Protein 4NOB (pdb70)

Solvent-accessible surface area: 6420 Å² total; per-residue (Å²): 128,106,55,7,131,4,42,143,97,19,76,8,58,59,59,64,72,19,79,2,46,0,114,12,42,108,62,66,115,16,58,141,40,66,2,13,0,3,81,69,40,122,89,70,127,42,77,32,16,10,6,52,116,69,116,70,13,175,107,3,77,72,39,24,73,21,61,43,67,50,138,91,28,9,0,16,0,33,0,66,115,1,58,83,122,9,48,18,57,1,44,0,0,5,25,140,98,68,42,36,76,1,52,1,72,1,38,109,85,90,159,224

Secondary structure (DSSP, 8-state):
----B--SEEEEETT--EEEEEE--S-HHHHHS-EEEEEE-TTS-EEEEEETTTEE-GGGTTTEEEEEEGGGTEEEEEE-S--GGG-EEEEEEE---EEEEEEEEEEPPPP-

Foldseek 3Di:
DAFKDWAQEAEAAAQAKDKIKMAGDLDPCQLPFKKFKFFQDPVRDTHTAAIPVGDHDPVQVPFWDWARDNVRRMIMIMGGRDDQVPFGWMWIAGHVHGIDIYGYGYHYDDDD

Sequence (112 aa):
GSPIFGPQEVSSIEGDSVSITCYYPDTSSVNRHTRKYWCRQGASGMCTTLISSNGYLSKEYSGRANLINFPENNTFVINIEQLTQDDTGSYKCGLGTGLSFDVSLEVSQVPEL

CATH classification: 2.60.40.10

B-factor: mean 17.0, std 9.39, range [8.44, 82.96]

Nearest PDB structures (foldseek):
  4nob-assembly1_A  TM=1.009E+00  e=5.458E-23  Mus musculus
  6lxw-assembly1_P  TM=9.824E-01  e=1.078E-17  Homo sapiens
  5d4k-assembly1_A  TM=9.589E-01  e=1.204E-17  Homo sapiens
  1xed-assembly6_F  TM=9.479E-01  e=1.078E-17  Homo sapiens
  3chn-assembly1_S  TM=9.407E-01  e=6.161E-16  Homo sapiens

Organism: Mus musculus (NCBI:txid10090)

InterPro domains:
  IPR003599 Immunoglobulin domain subtype [SM00409] (25-128)
  IPR003599 Immunoglobulin domain subtype [SM00409] (137-238)
  IPR003599 Immunoglobulin domain subtype [SM00409] (242-346)
  IPR003599 Immunoglobulin domain subtype [SM00409] (355-457)
  IPR003599 Immunoglobulin domain subtype [SM00409] (469-563)
  IPR007110 Immunoglobulin-like domain [PS50835] (21-120)
  IPR007110 Immunoglobulin-like domain [PS50835] (352-457)
  IPR007110 Immunoglobulin-like domain [PS50835] (463-563)
  IPR013106 Immunoglobulin V-set domain [PF07686] (25-121)
  IPR013106 Immunoglobulin V-set domain [PF07686] (142-238)
  IPR013106 Immunoglobulin V-set domain [PF07686] (251-330)
  IPR013106 Immunoglobulin V-set domain [PF07686] (357-456)
  IPR013106 Immunoglobulin V-set domain [PF07686] (468-553)
  IPR013106 Immunoglobulin V-set domain [SM00406] (35-112)
  IPR013106 Immunoglobulin V-set domain [SM00406] (252-326)
  IPR013106 Immunoglobulin V-set domain [SM00406] (365-442)
  IPR013106 Immunoglobulin V-set domain [SM00406] (483-548)
  IPR013783 Immunoglobulin-like fold [G3DSA:2.60.40.10] (17-137)
  IPR013783 Immunoglobulin-like fold [G3DSA:2.60.40.10] (138-239)
  IPR013783 Immunoglobulin-like fold [G3DSA:2.60.40.10] (241-349)

Structure (mmCIF, N/CA/C/O backbone):
data_4NOB
#
_entry.id   4NOB
#
_cell.length_a   40.275
_cell.length_b   46.803
_cell.length_c   62.062
_cell.angle_alpha   90.000
_cell.angle_beta   90.000
_cell.angle_gamma   90.000
#
_symmetry.space_group_name_H-M   'P 21 21 21'
#
loop_
_entity.id
_entity.type
_entity.pdbx_description
1 polymer 'Polymeric immunoglobulin receptor'
2 non-polymer 2-acetamido-2-deoxy-beta-D-glucopyranose
3 non-polymer 'MAGNESIUM ION'
4 non-polymer 1,2-ETHANEDIOL
5 water water
#
loop_
_atom_site.group_PDB
_atom_site.id
_atom_site.type_symbol
_atom_site.label_atom_id
_atom_site.label_alt_id
_atom_site.label_comp_id
_atom_site.label_asym_id
_atom_site.label_entity_id
_atom_site.label_seq_id
_atom_site.pdbx_PDB_ins_code
_atom_site.Cartn_x
_atom_site.Cartn_y
_atom_site.Cartn_z
_atom_site.occupancy
_atom_site.B_iso_or_equiv
_atom_site.auth_seq_id
_atom_site.auth_comp_id
_atom_site.auth_asym_id
_atom_site.auth_atom_id
_atom_site.pdbx_PDB_model_num
ATOM 1 N N . GLY A 1 5 ? 26.779 7.279 3.250 1.00 23.53 19 GLY A N 1
ATOM 2 C CA . GLY A 1 5 ? 27.048 7.104 4.703 1.00 21.97 19 GLY A CA 1
ATOM 3 C C . GLY A 1 5 ? 26.060 7.895 5.614 1.00 22.35 19 GLY A C 1
ATOM 4 O O . GLY A 1 5 ? 24.945 8.242 5.259 1.00 24.36 19 GLY A O 1
ATOM 5 N N . SER A 1 6 ? 26.560 8.168 6.809 1.00 17.76 20 SER A N 1
ATOM 6 C CA 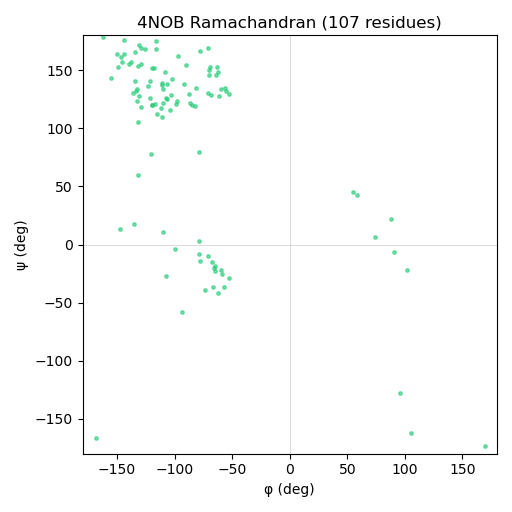. SER A 1 6 ? 25.775 8.678 7.958 1.00 15.68 20 SER A CA 1
ATOM 7 C C . SER A 1 6 ? 26.489 9.880 8.595 1.00 14.65 20 SER A C 1
ATOM 8 O O . SER A 1 6 ? 26.820 9.807 9.772 1.00 15.40 20 SER A O 1
ATOM 11 N N . PRO A 1 7 ? 26.725 10.973 7.871 1.00 14.12 21 PRO A N 1
ATOM 12 C CA . PRO A 1 7 ? 27.484 12.067 8.432 1.00 13.79 21 PRO A CA 1
ATOM 13 C C . PRO A 1 7 ? 26.767 12.803 9.613 1.00 12.68 21 PRO A C 1
ATOM 14 O O . PRO A 1 7 ? 27.439 13.325 10.466 1.00 11.46 21 PRO A O 1
ATOM 18 N N . ILE A 1 8 ? 25.445 12.940 9.512 1.00 13.31 22 ILE A N 1
ATOM 19 C CA . ILE A 1 8 ? 24.612 13.667 10.461 1.00 12.49 22 ILE A CA 1
ATOM 20 C C . ILE A 1 8 ? 23.757 12.662 11.204 1.00 11.69 22 ILE A C 1
ATOM 21 O O . ILE A 1 8 ? 23.184 11.717 10.614 1.00 12.59 22 ILE A O 1
ATOM 26 N N . PHE A 1 9 ? 23.609 12.850 12.496 1.00 9.65 23 PHE A N 1
ATOM 27 C CA . PHE A 1 9 ? 22.701 12.085 13.346 1.00 10.29 23 PHE A CA 1
ATOM 28 C C . PHE A 1 9 ? 21.885 13.035 14.224 1.00 11.15 23 PHE A C 1
ATOM 29 O O . PHE A 1 9 ? 22.389 14.124 14.606 1.00 11.99 23 PHE A O 1
ATOM 37 N N . GLY A 1 10 ? 20.731 12.640 14.638 1.00 9.80 24 GLY A N 1
ATOM 38 C CA . GLY A 1 10 ? 19.857 13.438 15.505 1.00 9.67 24 GLY A CA 1
ATOM 39 C C . GLY A 1 10 ? 18.747 12.525 15.993 1.00 10.03 24 GLY A C 1
ATOM 40 O O . GLY A 1 10 ? 18.866 11.316 15.897 1.00 9.42 24 GLY A O 1
ATOM 41 N N . PRO A 1 11 ? 17.695 13.089 16.555 1.00 9.49 25 PRO A N 1
ATOM 42 C CA . PRO A 1 11 ? 16.584 12.279 17.054 1.00 9.21 25 PRO A CA 1
ATOM 43 C C . PRO A 1 11 ? 15.621 11.993 15.887 1.00 8.74 25 PRO A C 1
ATOM 44 O O . PRO A 1 11 ? 15.013 12.884 15.309 1.00 9.86 25 PRO A O 1
ATOM 48 N N . GLN A 1 12 ? 15.411 10.735 15.556 1.00 9.62 26 GLN A N 1
ATOM 49 C CA . GLN A 1 12 ? 14.585 10.340 14.434 1.00 10.23 26 GLN A CA 1
A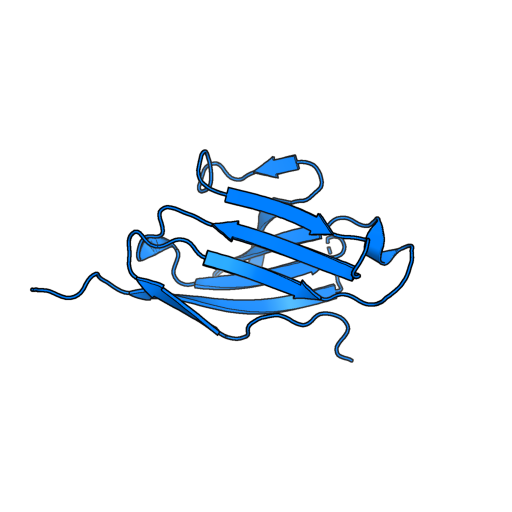TOM 50 C C . GLN A 1 12 ? 13.142 10.806 14.649 1.00 10.34 26 GLN A C 1
ATOM 51 O O . GLN A 1 12 ? 12.479 11.219 13.712 1.00 10.54 26 GLN A O 1
ATOM 57 N N . GLU A 1 13 ? 12.633 10.664 15.880 1.00 11.06 27 GLU A N 1
ATOM 58 C CA . GLU A 1 13 ? 11.329 11.115 16.217 1.00 14.75 27 GLU A CA 1
ATOM 59 C C . GLU A 1 13 ? 11.373 11.857 17.483 1.00 14.97 27 GLU A C 1
ATOM 60 O O . GLU A 1 13 ? 12.097 11.511 18.439 1.00 16.95 27 GLU A O 1
ATOM 66 N N . VAL A 1 14 ? 10.733 13.035 17.482 1.00 12.74 28 VAL A N 1
ATOM 67 C CA . VAL A 1 14 ? 10.609 13.866 18.659 1.00 13.94 28 VAL A CA 1
ATOM 68 C C . VAL A 1 14 ? 9.131 14.032 18.973 1.00 13.97 28 VAL A C 1
ATOM 69 O O . VAL A 1 14 ? 8.381 14.387 18.095 1.00 14.07 28 VAL A O 1
ATOM 73 N N . SER A 1 15 ? 8.712 13.595 20.170 1.00 14.14 29 SER A N 1
ATOM 74 C CA . SER A 1 15 ? 7.288 13.675 20.567 1.00 16.77 29 SER A CA 1
ATOM 75 C C . SER A 1 15 ? 7.172 14.732 21.655 1.00 16.75 29 SER A C 1
ATOM 76 O O . SER A 1 15 ? 7.974 14.747 22.594 1.00 20.65 29 SER A O 1
ATOM 79 N N . SER A 1 16 ? 6.195 15.621 21.546 1.00 14.73 30 SER A N 1
ATOM 80 C CA . SER A 1 16 ? 5.932 16.660 22.518 1.00 14.34 30 SER A CA 1
ATOM 81 C C . SER A 1 16 ? 4.446 16.872 22.618 1.00 13.19 30 SER A C 1
ATOM 82 O O . SER A 1 16 ? 3.627 16.221 21.922 1.00 13.23 30 SER A O 1
ATOM 85 N N . ILE A 1 17 ? 4.067 17.758 23.544 1.00 15.49 31 ILE A N 1
ATOM 86 C CA . ILE A 1 17 ? 2.707 18.208 23.748 1.00 16.03 31 ILE A CA 1
ATOM 87 C C . ILE A 1 17 ? 2.632 19.695 23.534 1.00 14.91 31 ILE A C 1
ATOM 88 O O . ILE A 1 17 ? 3.590 20.466 23.793 1.00 14.04 31 ILE A O 1
ATOM 93 N N . GLU A 1 18 ? 1.484 20.179 23.125 1.00 13.28 32 GLU A N 1
ATOM 94 C CA . GLU A 1 18 ? 1.268 21.613 22.943 1.00 13.80 32 GLU A CA 1
ATOM 95 C C . GLU A 1 18 ? 1.631 22.406 24.169 1.00 14.10 32 GLU A C 1
ATOM 96 O O . GLU A 1 18 ? 1.271 22.032 25.292 1.00 14.66 32 GLU A O 1
ATOM 102 N N . GLY A 1 19 ? 2.432 23.431 23.931 1.00 13.43 33 GLY A N 1
ATOM 103 C CA . GLY A 1 19 ? 2.967 24.286 25.014 1.00 14.36 33 GLY A CA 1
ATOM 104 C C . GLY A 1 19 ? 4.378 24.012 25.410 1.00 14.37 33 GLY A C 1
ATOM 105 O O . GLY A 1 19 ? 4.993 24.910 26.045 1.00 16.10 33 GLY A O 1
ATOM 106 N N . ASP A 1 20 ? 4.884 22.811 25.120 1.00 14.40 34 ASP A N 1
ATOM 107 C CA . ASP A 1 20 ? 6.169 22.333 25.445 1.00 14.29 34 ASP A CA 1
ATOM 108 C C . ASP A 1 20 ? 7.202 23.086 24.562 1.00 12.57 34 ASP A C 1
ATOM 109 O O . ASP A 1 20 ? 6.893 23.704 23.487 1.00 12.42 34 ASP A O 1
ATOM 114 N N . SER A 1 21 ? 8.462 22.880 24.942 1.00 12.74 35 SER A N 1
ATOM 115 C CA . SER A 1 21 ? 9.667 23.208 24.229 1.00 12.09 35 SER A CA 1
ATOM 116 C C . SER A 1 21 ? 10.414 21.934 23.940 1.00 13.14 35 SER A C 1
ATOM 117 O O . SER A 1 21 ? 10.371 20.937 24.717 1.00 13.78 35 SER A O 1
ATOM 120 N N . VAL A 1 22 ? 11.179 21.974 22.843 1.00 11.87 36 VAL A N 1
ATOM 121 C CA . VAL A 1 22 ? 12.101 20.916 22.536 1.00 12.36 36 VAL A CA 1
ATOM 122 C C . VAL A 1 22 ? 13.500 21.450 22.235 1.00 11.89 36 VAL A C 1
ATOM 123 O O . VAL A 1 22 ? 13.680 22.620 21.924 1.00 11.40 36 VAL A O 1
ATOM 127 N N . SER A 1 23 ? 14.516 20.585 22.445 1.00 11.43 37 SER A N 1
ATOM 128 C CA . SER A 1 23 ? 15.897 20.915 22.176 1.00 11.66 37 SER A CA 1
ATOM 129 C C . SER A 1 23 ? 16.495 19.815 21.410 1.00 12.37 37 SER A C 1
ATOM 130 O O . SER A 1 23 ? 16.699 18.695 21.992 1.00 16.89 37 SER A O 1
ATOM 133 N N . ILE A 1 24 ? 16.700 20.038 20.115 1.00 10.61 38 ILE A N 1
ATOM 134 C CA . ILE A 1 24 ? 17.082 18.949 19.163 1.00 10.44 38 ILE A CA 1
ATOM 135 C C . ILE A 1 24 ? 18.532 19.061 18.852 1.00 10.69 38 ILE A C 1
ATOM 136 O O . ILE A 1 24 ? 18.968 20.074 18.332 1.00 12.02 38 ILE A O 1
ATOM 141 N N . THR A 1 25 ? 19.349 18.064 19.220 1.00 9.48 39 THR A N 1
ATOM 142 C CA . THR A 1 25 ? 20.781 18.042 18.980 1.00 10.10 39 THR A CA 1
ATOM 143 C C . THR A 1 25 ? 21.075 17.228 17.748 1.00 9.20 39 THR A C 1
ATOM 144 O O . THR A 1 25 ? 20.612 16.101 17.569 1.00 9.75 39 THR A O 1
ATOM 148 N N . CYS A 1 26 ? 21.751 17.864 16.815 1.00 9.71 40 CYS A N 1
ATOM 149 C CA . CYS A 1 26 ? 22.298 17.202 15.589 1.00 10.57 40 CYS A CA 1
ATOM 150 C C . CYS A 1 26 ? 23.811 17.181 15.700 1.00 9.75 40 CYS A C 1
ATOM 151 O O . CYS A 1 26 ? 24.458 18.172 16.024 1.00 10.94 40 CYS A O 1
ATOM 154 N N . TYR A 1 27 ? 24.399 16.018 15.332 1.00 9.13 41 TYR A N 1
ATOM 155 C CA . TYR A 1 27 ? 25.804 15.708 15.363 1.00 8.86 41 TYR A CA 1
ATOM 156 C C . TYR A 1 27 ? 26.343 15.688 13.941 1.00 9.79 41 TYR A C 1
ATOM 157 O O . TYR A 1 27 ? 25.699 15.189 13.032 1.00 11.65 41 TYR A O 1
ATOM 166 N N . TYR A 1 28 ? 27.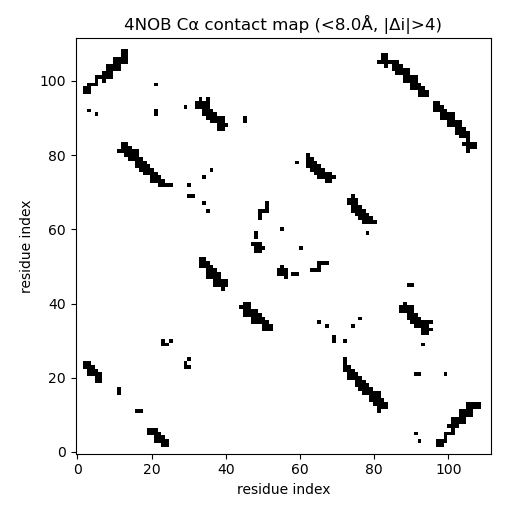537 16.266 13.784 1.00 9.04 42 TYR A N 1
ATOM 167 C CA . TYR A 1 28 ? 28.155 16.311 12.456 1.00 9.74 42 TYR A CA 1
ATOM 168 C C . TYR A 1 28 ? 29.589 15.783 12.518 1.00 9.90 42 TYR A C 1
ATOM 169 O O . TYR A 1 28 ? 30.157 15.561 13.608 1.00 9.79 42 TYR A O 1
ATOM 178 N N . PRO A 1 29 ? 30.217 15.540 11.362 1.00 9.85 43 PRO A N 1
ATOM 179 C CA . PRO A 1 29 ? 31.560 14.960 11.417 1.00 10.64 43 PRO A CA 1
ATOM 180 C C . PRO A 1 29 ? 32.592 15.982 11.983 1.00 11.54 43 PRO A C 1
ATOM 181 O O . PRO A 1 29 ? 32.466 17.195 11.814 1.00 11.59 43 PRO A O 1
ATOM 185 N N . ASP A 1 30 ? 33.634 15.439 12.592 1.00 12.73 44 ASP A N 1
ATOM 186 C CA . ASP A 1 30 ? 34.701 16.206 13.203 1.00 14.10 44 ASP A CA 1
ATOM 187 C C . ASP A 1 30 ? 35.674 16.709 12.155 1.00 14.30 44 ASP A C 1
ATOM 188 O O . ASP A 1 30 ? 36.739 16.084 11.921 1.00 16.87 44 ASP A O 1
ATOM 193 N N . THR A 1 31 ? 35.304 17.769 11.484 1.00 13.07 45 THR A N 1
ATOM 194 C CA . THR A 1 31 ? 36.163 18.498 10.562 1.00 13.17 45 THR A CA 1
ATOM 195 C C . THR A 1 31 ? 35.984 19.973 10.696 1.00 13.40 45 THR A C 1
ATOM 196 O O . THR A 1 31 ? 34.908 20.459 11.117 1.00 12.86 45 THR A O 1
ATOM 200 N N A SER A 1 32 ? 37.015 20.756 10.364 0.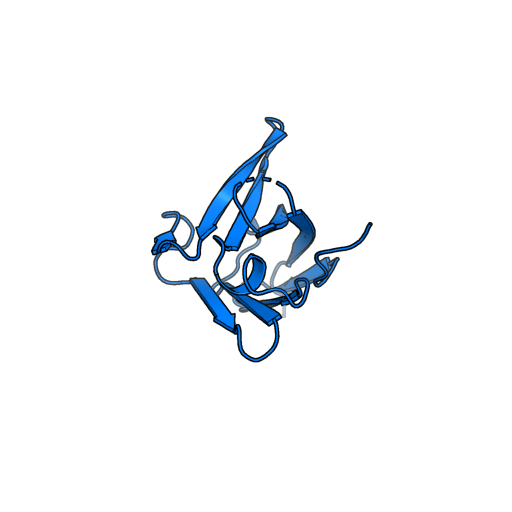50 13.32 46 SER A N 1
ATOM 201 N N B SER A 1 32 ? 37.009 20.737 10.352 0.50 13.78 46 SER A N 1
ATOM 202 C CA A SER A 1 32 ? 36.916 22.199 10.423 0.50 13.15 46 SER A CA 1
ATOM 203 C CA B SER A 1 32 ? 36.910 22.1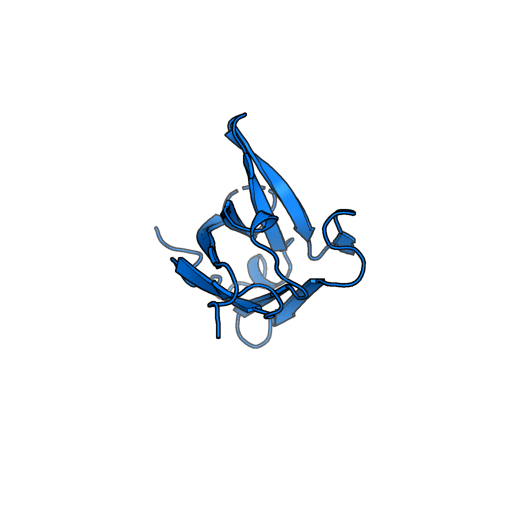58 10.417 0.50 13.73 46 SER A CA 1
ATOM 204 C C A SER A 1 32 ? 35.828 22.712 9.490 0.50 14.04 46 SER A C 1
ATOM 205 C C B SER A 1 32 ? 35.843 22.712 9.490 0.50 14.42 46 SER A C 1
ATOM 206 O O A SER A 1 32 ? 35.087 23.591 9.871 0.50 14.04 46 SER A O 1
ATOM 207 O O B SER A 1 32 ? 35.147 23.632 9.877 0.50 14.11 46 SER A O 1
ATOM 212 N N . VAL A 1 33 ? 35.777 22.191 8.272 1.00 15.06 47 VAL A N 1
ATOM 213 C CA . VAL A 1 33 ? 34.764 22.633 7.288 1.00 16.35 47 VAL A CA 1
ATOM 214 C C . VAL A 1 33 ? 33.384 22.481 7.892 1.00 14.40 47 VAL A C 1
ATOM 215 O O . VAL A 1 33 ? 32.553 23.416 7.813 1.00 15.15 47 VAL A O 1
ATOM 219 N N . ASN A 1 34 ? 33.123 21.363 8.577 1.00 13.13 48 ASN A N 1
ATOM 220 C CA . ASN A 1 34 ? 31.766 21.160 9.125 1.00 12.04 48 ASN A CA 1
ATOM 221 C C . ASN A 1 34 ? 31.528 22.054 10.306 1.00 11.55 48 ASN A C 1
ATOM 222 O O . ASN A 1 34 ? 30.443 22.628 10.521 1.00 11.55 48 ASN A O 1
ATOM 227 N N . ARG A 1 35 ? 32.510 22.254 11.184 1.00 11.15 49 ARG A N 1
ATOM 228 C CA . ARG A 1 35 ? 32.303 23.148 12.279 1.00 11.86 49 ARG A CA 1
ATOM 229 C C . ARG A 1 35 ? 31.909 24.564 11.893 1.00 12.05 49 ARG A C 1
ATOM 230 O O . ARG A 1 35 ? 31.121 25.261 12.592 1.00 13.83 49 ARG A O 1
ATOM 238 N N . HIS A 1 36 ? 32.496 25.068 10.759 1.00 11.96 50 HIS A N 1
ATOM 239 C CA . HIS A 1 36 ? 32.297 26.438 10.346 1.00 12.96 50 HIS A CA 1
ATOM 240 C C . HIS A 1 36 ? 31.263 26.650 9.262 1.00 13.04 50 HIS A C 1
ATOM 241 O O . HIS A 1 36 ? 30.924 27.808 9.036 1.00 16.17 50 HIS A O 1
ATOM 248 N N . THR A 1 37 ? 30.675 25.618 8.705 1.00 11.67 51 THR A N 1
ATOM 249 C CA . THR A 1 37 ? 29.728 25.734 7.604 1.00 11.70 51 THR A CA 1
ATOM 250 C C . THR A 1 37 ? 28.380 26.163 8.112 1.00 11.95 51 THR A C 1
ATOM 251 O O . THR A 1 37 ? 28.080 26.070 9.329 1.00 12.97 51 THR A O 1
ATOM 255 N N . ARG A 1 38 ? 27.504 26.573 7.199 1.00 10.71 52 ARG A N 1
ATOM 256 C CA . ARG A 1 38 ? 26.102 26.899 7.535 1.00 11.77 52 ARG A CA 1
ATOM 257 C C . ARG A 1 38 ? 25.395 25.672 8.135 1.00 11.26 52 ARG A C 1
ATOM 258 O O . ARG A 1 38 ? 25.518 24.545 7.640 1.00 11.18 52 ARG A O 1
ATOM 266 N N . LYS A 1 39 ? 24.678 25.890 9.229 1.00 10.42 53 LYS A N 1
ATOM 267 C CA . LYS A 1 39 ? 23.774 24.930 9.793 1.00 9.01 53 LYS A CA 1
ATOM 268 C C . LYS A 1 39 ? 22.371 25.388 9.567 1.00 9.39 53 LYS A C 1
ATOM 269 O O . LYS A 1 39 ? 22.046 26.582 9.626 1.00 11.00 53 LYS A O 1
ATOM 275 N N . TYR A 1 40 ? 21.449 24.422 9.411 1.00 9.06 54 TYR A N 1
ATOM 276 C CA . TYR A 1 40 ? 20.027 24.780 9.185 1.00 9.14 54 TYR A CA 1
ATOM 277 C C . TYR A 1 40 ? 19.074 23.777 9.794 1.00 9.01 54 TYR A C 1
ATOM 278 O O . TYR A 1 40 ? 19.406 22.617 10.011 1.00 10.00 54 TYR A O 1
ATOM 287 N N . TRP A 1 41 ? 17.842 24.244 9.958 1.00 8.99 55 TRP A N 1
ATOM 288 C CA . TRP A 1 41 ? 16.684 23.470 10.329 1.00 9.33 55 TRP A CA 1
ATOM 289 C C . TRP A 1 41 ? 15.628 23.886 9.299 1.00 9.75 55 TRP A C 1
ATOM 290 O O . TRP A 1 41 ? 15.295 25.047 9.182 1.00 10.29 55 TRP A O 1
ATOM 301 N N . CYS A 1 42 ? 15.026 22.900 8.657 1.00 10.19 56 CYS A N 1
ATOM 302 C CA . CYS A 1 42 ? 14.033 23.150 7.584 1.00 10.78 56 CYS A CA 1
ATOM 303 C C . CYS A 1 42 ? 12.866 22.154 7.712 1.00 10.40 56 CYS A C 1
ATOM 304 O O . CYS A 1 42 ? 13.000 21.074 8.263 1.00 9.96 56 CYS A O 1
ATOM 307 N N . ARG A 1 43 ? 11.706 22.573 7.177 1.00 11.01 57 ARG A N 1
ATOM 308 C CA . ARG A 1 43 ? 10.508 21.736 7.125 1.00 10.24 57 ARG A CA 1
ATOM 309 C C . ARG A 1 43 ? 10.246 21.266 5.721 1.00 12.48 57 ARG A C 1
ATOM 310 O O . ARG A 1 43 ? 10.265 22.044 4.788 1.00 12.57 57 ARG A O 1
ATOM 318 N N . GLN A 1 44 ? 10.126 19.949 5.609 1.00 12.20 58 GLN A N 1
ATOM 319 C CA . GLN A 1 44 ? 9.785 19.338 4.328 1.00 14.63 58 GLN A CA 1
ATOM 320 C C . GLN A 1 44 ? 8.358 19.618 3.960 1.00 15.39 58 GLN A C 1
ATOM 321 O O . GLN A 1 44 ? 7.408 19.496 4.744 1.00 16.02 58 GLN A O 1
ATOM 327 N N . GLY A 1 45 ? 8.164 20.088 2.719 1.00 15.67 59 GLY A N 1
ATOM 328 C CA . GLY A 1 45 ? 6.837 20.421 2.285 1.00 16.90 59 GLY A CA 1
ATOM 329 C C . GLY A 1 45 ? 6.330 19.562 1.124 1.00 15.86 59 GLY A C 1
ATOM 330 O O . GLY A 1 45 ? 7.019 18.729 0.639 1.00 17.38 59 GLY A O 1
ATOM 331 N N . ALA A 1 46 ? 5.093 19.801 0.794 1.00 19.74 60 ALA A N 1
ATOM 332 C CA . ALA A 1 46 ? 4.418 18.973 -0.202 1.00 21.04 60 ALA A CA 1
ATOM 333 C C . ALA A 1 46 ? 5.047 19.099 -1.609 1.00 20.04 60 ALA A C 1
ATOM 334 O O . ALA A 1 46 ? 4.897 18.154 -2.433 1.00 22.82 60 ALA A O 1
ATOM 336 N N . SER A 1 47 ? 5.747 20.216 -1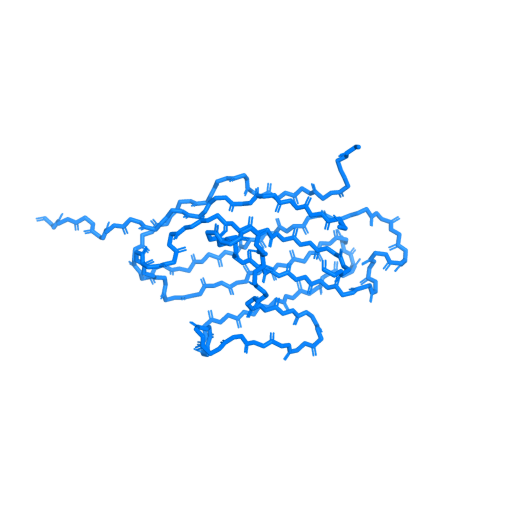.853 1.00 20.16 61 SER A N 1
ATOM 337 C CA . SER A 1 47 ? 6.386 20.528 -3.129 1.00 22.40 61 SER A CA 1
ATOM 338 C C . SER A 1 47 ? 7.656 19.793 -3.296 1.00 23.38 61 SER A C 1
ATOM 339 O O . SER A 1 47 ? 8.327 19.979 -4.339 1.00 25.04 61 SER A O 1
ATOM 342 N N . GLY A 1 48 ? 8.131 19.105 -2.254 1.00 17.59 62 GLY A N 1
ATOM 343 C CA . GLY A 1 48 ? 9.409 18.485 -2.258 1.00 20.95 62 GLY A CA 1
ATOM 344 C C . GLY A 1 48 ? 10.616 19.283 -1.763 1.00 19.60 62 GLY A C 1
ATOM 345 O O . GLY A 1 48 ? 11.709 18.766 -1.619 1.00 26.89 62 GLY A O 1
ATOM 346 N N . MET A 1 49 ? 10.417 20.533 -1.481 1.00 15.86 63 MET A N 1
ATOM 347 C CA . MET A 1 49 ? 11.462 21.399 -0.975 1.00 15.12 63 MET A CA 1
ATOM 348 C C . MET A 1 49 ? 11.444 21.321 0.516 1.00 15.74 63 MET A C 1
ATOM 349 O O . MET A 1 49 ? 10.382 21.126 1.102 1.00 17.09 63 MET A O 1
ATOM 354 N N . CYS A 1 50 ? 12.599 21.589 1.105 1.00 15.81 64 CYS A N 1
ATOM 355 C CA . CYS A 1 50 ? 12.738 21.666 2.609 1.00 15.65 64 CYS A CA 1
ATOM 356 C C . CYS A 1 50 ? 13.001 23.128 2.844 1.00 16.43 64 CYS A C 1
ATOM 357 O O . CYS A 1 50 ? 14.105 23.604 2.456 1.00 21.03 64 CYS A O 1
ATOM 360 N N . THR A 1 51 ? 12.027 23.835 3.427 1.00 14.39 65 THR A N 1
ATOM 361 C CA . THR A 1 51 ? 12.018 25.291 3.647 1.00 14.45 65 THR A CA 1
ATOM 362 C C . THR A 1 51 ? 12.724 25.613 4.961 1.00 12.13 65 THR A C 1
ATOM 363 O O . THR A 1 51 ? 12.229 25.188 5.973 1.00 12.14 65 THR A O 1
ATOM 367 N N . THR A 1 52 ? 13.752 26.422 4.837 1.00 13.65 66 THR A N 1
ATOM 368 C CA . THR A 1 52 ? 14.512 26.871 6.010 1.00 13.73 66 THR A CA 1
ATOM 369 C C . THR A 1 52 ? 13.680 27.628 6.942 1.00 12.23 66 THR A C 1
ATOM 370 O O . THR A 1 52 ? 13.009 28.621 6.566 1.00 13.73 66 THR A O 1
ATOM 374 N N . LEU A 1 53 ? 13.699 27.227 8.220 1.00 11.94 67 LEU A N 1
ATOM 375 C CA . LEU A 1 53 ? 13.032 27.933 9.284 1.00 11.52 67 LEU A CA 1
ATOM 376 C C . LEU A 1 53 ? 14.013 28.659 10.217 1.00 10.68 67 LEU A C 1
ATOM 377 O O . LEU A 1 53 ? 13.659 29.711 10.764 1.00 11.18 67 LEU A O 1
ATOM 382 N N . ILE A 1 54 ? 15.232 28.164 10.335 1.00 10.12 68 ILE A N 1
ATOM 383 C CA . ILE A 1 54 ? 16.264 28.872 11.122 1.00 10.18 68 ILE A CA 1
ATOM 384 C C . ILE A 1 54 ? 17.600 28.455 10.616 1.00 10.85 68 ILE A C 1
ATOM 385 O O . ILE A 1 54 ? 17.746 27.253 10.209 1.00 11.59 68 ILE A O 1
ATOM 390 N N . SER A 1 55 ? 18.596 29.328 10.556 1.00 10.22 69 SER A N 1
ATOM 391 C CA . SER A 1 55 ? 19.890 28.926 10.169 1.00 11.70 69 SER A CA 1
ATOM 392 C C . SER A 1 55 ? 20.960 29.707 10.974 1.00 12.29 69 SER A C 1
ATOM 393 O O . SER A 1 55 ? 20.671 30.813 11.518 1.00 12.50 69 SER A O 1
ATOM 396 N N . SER A 1 56 ? 22.158 29.190 10.945 1.00 11.71 70 SER A N 1
ATOM 397 C CA . SER A 1 56 ? 23.300 29.768 11.647 1.00 11.72 70 SER A CA 1
ATOM 398 C C . SER A 1 56 ? 23.780 31.083 10.997 1.00 13.89 70 SER A C 1
ATOM 399 O O . SER A 1 56 ? 24.647 31.742 11.624 1.00 19.77 70 SER A O 1
ATOM 402 N N . ASN A 1 57 ? 23.303 31.468 9.803 1.00 13.97 71 ASN A N 1
ATOM 403 C CA . ASN A 1 57 ? 23.630 32.795 9.271 1.00 15.75 71 ASN A CA 1
ATOM 404 C C . ASN A 1 57 ? 22.727 33.803 9.972 1.00 15.96 71 ASN A C 1
ATOM 405 O O . ASN A 1 57 ? 22.802 35.010 9.668 1.00 17.47 71 ASN A O 1
ATOM 410 N N . GLY A 1 58 ? 21.895 33.415 10.923 1.00 14.46 72 GLY A N 1
ATOM 411 C CA . GLY A 1 58 ? 20.983 34.366 11.527 1.00 13.43 72 GLY A CA 1
ATOM 412 C C . GLY A 1 58 ? 19.656 34.518 10.817 1.00 14.19 72 GLY A C 1
ATOM 413 O O . GLY A 1 58 ? 18.986 35.526 11.049 1.00 15.76 72 GLY A O 1
ATOM 414 N N . TYR A 1 59 ? 19.198 33.587 10.036 1.00 11.79 73 TYR A N 1
ATOM 415 C CA . TYR A 1 59 ? 17.907 33.672 9.399 1.00 11.62 73 TYR A CA 1
ATOM 416 C C . TYR A 1 59 ? 16.854 33.020 10.275 1.00 10.43 73 TYR A C 1
ATOM 417 O O . TYR A 1 59 ? 17.138 31.956 10.871 1.00 11.51 73 TYR A O 1
ATOM 426 N N . LEU A 1 60 ? 15.700 33.658 10.370 1.00 10.77 74 LEU A N 1
ATOM 427 C CA . LEU A 1 60 ? 14.588 33.149 11.105 1.00 10.63 74 LEU A CA 1
ATOM 428 C C . LEU A 1 60 ? 13.294 33.300 10.353 1.00 11.31 74 LEU A C 1
ATOM 429 O O . LEU A 1 60 ? 12.979 34.418 9.934 1.00 12.53 74 LEU A O 1
ATOM 434 N N . SER A 1 61 ? 12.482 32.266 10.216 1.00 10.77 75 SER A N 1
ATOM 435 C CA . SER A 1 61 ? 11.170 32.378 9.670 1.00 10.98 75 SER A CA 1
ATOM 436 C C . SER A 1 61 ? 10.259 33.109 10.602 1.00 11.30 75 SER A C 1
ATOM 437 O O . SER A 1 61 ? 10.320 32.962 11.815 1.00 11.08 75 SER A O 1
ATOM 440 N N . LYS A 1 62 ? 9.315 33.878 10.038 1.00 11.33 76 LYS A N 1
ATOM 441 C CA . LYS A 1 62 ? 8.332 34.533 10.907 1.00 11.78 76 LYS A CA 1
ATOM 442 C C . LYS A 1 62 ? 7.529 33.534 11.708 1.00 10.95 76 LYS A C 1
ATOM 443 O O . LYS A 1 62 ? 6.997 33.873 12.782 1.00 11.47 76 LYS A O 1
ATOM 449 N N . GLU A 1 63 ? 7.438 32.265 11.276 1.00 11.26 77 GLU A N 1
ATOM 450 C CA . GLU A 1 63 ? 6.735 31.291 12.045 1.00 11.39 77 GLU A CA 1
ATOM 451 C C . GLU A 1 63 ? 7.402 30.986 13.389 1.00 10.25 77 GLU A C 1
ATOM 452 O O . GLU A 1 63 ? 6.758 30.382 14.282 1.00 11.23 77 GLU A O 1
ATOM 458 N N . TYR A 1 64 ? 8.691 31.307 13.501 1.00 10.18 78 TYR A N 1
ATOM 459 C CA . TYR A 1 64 ? 9.460 31.080 14.718 1.00 9.44 78 TYR A CA 1
ATOM 460 C C . TYR A 1 64 ? 9.851 32.359 15.468 1.00 10.34 78 TYR A C 1
ATOM 461 O O . TYR A 1 64 ? 10.567 32.288 16.445 1.00 10.18 78 TYR A O 1
ATOM 470 N N . SER A 1 65 ? 9.309 33.529 15.105 1.00 11.36 79 SER A N 1
ATOM 471 C CA . SER A 1 65 ? 9.623 34.787 15.795 1.00 11.17 79 SER A CA 1
ATOM 472 C C . SER A 1 65 ? 9.324 34.567 17.264 1.00 9.83 79 SER A C 1
ATOM 473 O O . SER A 1 65 ? 8.285 34.085 17.692 1.00 11.88 79 SER A O 1
ATOM 476 N N . GLY A 1 66 ? 10.270 34.951 18.080 1.00 9.37 80 GLY A N 1
ATOM 477 C CA . GLY A 1 66 ? 10.129 34.859 19.495 1.00 9.21 80 GLY A CA 1
ATOM 478 C C . GLY A 1 66 ? 10.218 33.492 20.159 1.00 10.06 80 GLY A C 1
ATOM 479 O O . GLY A 1 66 ? 10.007 33.424 21.433 1.00 11.41 80 GLY A O 1
ATOM 480 N N . ARG A 1 67 ? 10.556 32.453 19.430 1.00 10.50 81 ARG A N 1
ATOM 481 C CA . ARG A 1 67 ? 10.436 31.112 19.986 1.00 9.60 81 ARG A CA 1
ATOM 482 C C . ARG A 1 67 ? 11.430 30.124 19.531 1.00 10.59 81 ARG A C 1
ATOM 483 O O . ARG A 1 67 ? 11.232 28.909 19.721 1.00 10.87 81 ARG A O 1
ATOM 491 N N . ALA A 1 68 ? 12.510 30.503 18.878 1.00 9.64 82 ALA A N 1
ATOM 492 C CA . ALA A 1 68 ? 13.483 29.503 18.420 1.00 9.11 82 ALA A CA 1
ATOM 493 C C . ALA A 1 68 ? 14.886 30.018 18.460 1.00 10.69 82 ALA A C 1
ATOM 494 O O . ALA A 1 68 ? 15.177 31.221 18.388 1.00 11.51 82 ALA A O 1
ATOM 496 N N . ASN A 1 69 ? 15.864 29.107 18.527 1.00 10.01 83 ASN A N 1
ATOM 497 C CA . ASN A 1 69 ? 17.313 29.451 18.508 1.00 10.24 83 ASN A CA 1
ATOM 498 C C . ASN A 1 69 ? 17.965 28.225 17.826 1.00 10.47 83 ASN A C 1
ATOM 499 O O . ASN A 1 69 ? 17.468 27.101 17.809 1.00 11.57 83 ASN A O 1
ATOM 504 N N . LEU A 1 70 ? 19.086 28.490 17.194 1.00 10.66 84 LEU A N 1
ATOM 505 C CA . LEU A 1 70 ? 19.969 27.457 16.647 1.00 9.47 84 LEU A CA 1
ATOM 506 C C . LEU A 1 70 ? 21.341 27.813 17.194 1.00 11.36 84 LEU A C 1
ATOM 507 O O . LEU A 1 70 ? 21.857 28.904 16.915 1.00 11.46 84 LEU A O 1
ATOM 512 N N . ILE A 1 71 ? 21.971 26.944 17.980 1.00 10.10 85 ILE A N 1
ATOM 513 C CA . ILE A 1 71 ? 23.254 27.222 18.579 1.00 10.65 85 ILE A CA 1
ATOM 514 C C . ILE A 1 71 ? 24.272 26.188 18.104 1.00 10.59 85 ILE A C 1
ATOM 515 O O . ILE A 1 71 ? 24.036 24.967 18.295 1.00 10.42 85 ILE A O 1
ATOM 520 N N . ASN A 1 72 ? 25.308 26.639 17.462 1.00 8.81 86 ASN A N 1
ATOM 521 C CA . ASN A 1 72 ? 26.421 25.809 17.061 1.00 9.37 86 ASN A CA 1
ATOM 522 C C . ASN A 1 72 ? 27.332 25.631 18.220 1.00 10.14 86 ASN A C 1
ATOM 523 O O . ASN A 1 72 ? 27.745 26.573 18.878 1.00 10.36 86 ASN A O 1
ATOM 528 N N . PHE A 1 73 ? 27.765 24.381 18.446 1.00 10.10 87 PHE A N 1
ATOM 529 C CA . PHE A 1 73 ? 28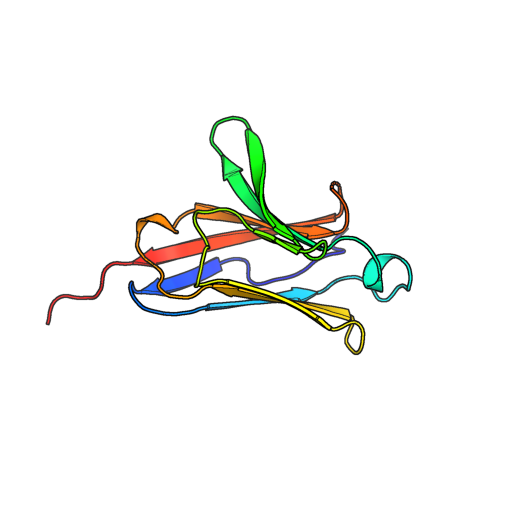.752 24.021 19.465 1.00 10.78 87 PHE A CA 1
ATOM 530 C C . PHE A 1 73 ? 29.960 23.356 18.786 1.00 11.04 87 PHE A C 1
ATOM 531 O O . PHE A 1 73 ? 30.073 22.102 18.812 1.00 10.95 87 PHE A O 1
ATOM 539 N N . PRO A 1 74 ? 30.844 24.112 18.171 1.00 10.83 88 PRO A N 1
ATOM 540 C CA . PRO A 1 74 ? 31.980 23.509 17.520 1.00 11.36 88 PRO A CA 1
ATOM 541 C C . PRO A 1 74 ? 32.834 22.715 18.469 1.00 11.22 88 PRO A C 1
ATOM 542 O O . PRO A 1 74 ? 33.458 21.725 18.027 1.00 12.83 88 PRO A O 1
ATOM 546 N N . GLU A 1 75 ? 32.800 23.038 19.743 1.00 11.75 89 GLU A N 1
ATOM 547 C CA . GLU A 1 75 ? 33.635 22.370 20.762 1.00 12.67 89 GLU A CA 1
ATOM 548 C C . GLU A 1 75 ? 33.286 20.915 20.930 1.00 12.20 89 GLU A C 1
ATOM 549 O O . GLU A 1 75 ? 34.119 20.153 21.379 1.00 14.77 89 GLU A O 1
ATOM 555 N N . ASN A 1 76 ? 32.101 20.457 20.483 1.00 10.31 90 ASN A N 1
ATOM 556 C CA . ASN A 1 76 ? 31.779 19.060 20.492 1.00 9.56 90 ASN A CA 1
ATOM 557 C C . ASN A 1 76 ? 31.136 18.549 19.212 1.00 10.00 90 ASN A C 1
ATOM 558 O O . ASN A 1 76 ? 30.544 17.486 19.173 1.00 9.67 90 ASN A O 1
ATOM 563 N N . ASN A 1 77 ? 31.294 19.350 18.150 1.00 9.79 91 ASN A N 1
ATOM 564 C CA . ASN A 1 77 ? 30.812 18.969 16.826 1.00 9.29 91 ASN A CA 1
ATOM 565 C C . ASN A 1 77 ? 29.305 18.698 16.785 1.00 8.83 91 ASN A C 1
ATOM 566 O O . ASN A 1 77 ? 28.850 17.713 16.192 1.00 9.27 91 ASN A O 1
ATOM 571 N N . THR A 1 78 ? 28.526 19.546 17.441 1.00 9.27 92 THR A N 1
ATOM 572 C CA . THR A 1 78 ? 27.101 19.481 17.395 1.00 8.79 92 THR A CA 1
ATOM 573 C C . THR A 1 78 ? 26.503 20.857 17.178 1.00 9.15 92 THR A C 1
ATOM 574 O O . THR A 1 78 ? 27.167 21.863 17.366 1.00 9.10 92 THR A O 1
ATOM 578 N N . PHE A 1 79 ? 25.232 20.868 16.830 1.00 9.21 93 PHE A N 1
ATOM 579 C CA . PHE A 1 79 ? 24.411 22.090 16.990 1.00 9.32 93 PHE A CA 1
ATOM 580 C C . PHE A 1 79 ? 23.045 21.725 17.523 1.00 9.42 93 PHE A C 1
ATOM 581 O O . PHE A 1 79 ? 22.640 20.558 17.460 1.00 8.96 93 PHE A O 1
ATOM 589 N N . VAL A 1 80 ? 22.399 22.699 18.143 1.00 9.69 94 VAL A N 1
ATOM 590 C CA . VAL A 1 80 ? 21.119 22.491 18.826 1.00 11.08 94 VAL A CA 1
ATOM 591 C C . VAL A 1 80 ? 20.067 23.438 18.240 1.00 10.37 94 VAL A C 1
ATOM 592 O O . VAL A 1 80 ? 20.384 24.617 18.008 1.00 10.58 94 VAL A O 1
ATOM 596 N N . ILE A 1 81 ? 18.881 22.886 18.005 1.00 9.15 95 ILE A N 1
ATOM 597 C CA . ILE A 1 81 ? 17.746 23.684 17.626 1.00 10.17 95 ILE A CA 1
ATOM 598 C C . ILE A 1 81 ? 16.760 23.659 18.756 1.00 9.75 95 ILE A C 1
ATOM 599 O O . ILE A 1 81 ? 16.254 22.614 19.148 1.00 10.14 95 ILE A O 1
ATOM 604 N N . ASN A 1 82 ? 16.512 24.829 19.310 1.00 8.67 96 ASN A N 1
ATOM 605 C CA . ASN A 1 82 ? 15.502 24.993 20.398 1.00 9.61 96 ASN A CA 1
ATOM 606 C C . ASN A 1 82 ? 14.255 25.597 19.826 1.00 9.94 96 ASN A C 1
ATOM 607 O O . ASN A 1 82 ? 14.335 26.604 19.108 1.00 10.79 96 ASN A O 1
ATOM 612 N N . ILE A 1 83 ? 13.125 24.987 20.085 1.00 10.05 97 ILE A N 1
ATOM 613 C CA . ILE A 1 83 ? 11.818 25.412 19.591 1.00 10.51 97 ILE A CA 1
ATOM 614 C C . ILE A 1 83 ? 10.862 25.411 20.733 1.00 11.03 97 ILE A C 1
ATOM 615 O O . ILE A 1 83 ? 10.693 24.396 21.373 1.00 12.40 97 ILE A O 1
ATOM 620 N N . GLU A 1 84 ? 10.246 26.542 20.973 1.00 9.91 98 GLU A N 1
ATOM 621 C CA . GLU A 1 84 ? 9.377 26.762 22.118 1.00 11.43 98 GLU A CA 1
ATOM 622 C C . GLU A 1 84 ? 7.948 27.026 21.688 1.00 10.96 98 GLU A C 1
ATOM 623 O O . GLU A 1 84 ? 7.647 27.265 20.547 1.00 10.17 98 GLU A O 1
ATOM 629 N N . GLN A 1 85 ? 7.042 27.005 22.661 1.00 11.42 99 GLN A N 1
ATOM 630 C CA . GLN A 1 85 ? 5.626 27.337 22.405 1.00 12.29 99 GLN A CA 1
ATOM 631 C C . GLN A 1 85 ? 5.051 26.488 21.299 1.00 11.30 99 GLN A C 1
ATOM 632 O O . GLN A 1 85 ? 4.402 26.955 20.405 1.00 12.74 99 GLN A O 1
ATOM 638 N N . LEU A 1 86 ? 5.335 25.179 21.370 1.00 11.03 100 LEU A N 1
ATOM 639 C CA . LEU A 1 86 ? 4.893 24.268 20.328 1.00 10.71 100 LEU A CA 1
ATOM 640 C C . LEU A 1 86 ? 3.413 24.197 20.264 1.00 12.18 100 LEU A C 1
ATOM 641 O O . LEU A 1 86 ? 2.718 24.290 21.297 1.00 13.05 100 LEU A O 1
ATOM 646 N N . THR A 1 87 ? 2.900 24.028 19.084 1.00 12.63 101 THR A N 1
ATOM 647 C CA . THR A 1 87 ? 1.489 23.648 18.924 1.00 11.83 101 THR A CA 1
ATOM 648 C C . THR A 1 87 ? 1.395 22.476 17.966 1.00 12.13 101 THR A C 1
ATOM 649 O O . THR A 1 87 ? 2.349 22.011 17.308 1.00 10.49 101 THR A O 1
ATOM 653 N N . GLN A 1 88 ? 0.174 21.885 17.848 1.00 11.19 102 GLN A N 1
ATOM 654 C CA . GLN A 1 88 ? -0.046 20.850 16.898 1.00 11.24 102 GLN A CA 1
ATOM 655 C C . GLN A 1 88 ? 0.368 21.207 15.479 1.00 10.36 102 GLN A C 1
ATOM 656 O O . GLN A 1 88 ? 0.757 20.341 14.702 1.00 11.60 102 GLN A O 1
ATOM 662 N N . ASP A 1 89 ? 0.310 22.483 15.131 1.00 10.70 103 ASP A N 1
ATOM 663 C CA . ASP A 1 89 ? 0.689 22.945 13.792 1.00 11.53 103 ASP A CA 1
ATOM 664 C C . ASP A 1 89 ? 2.221 22.801 13.501 1.00 10.63 103 ASP A C 1
ATOM 665 O O . ASP A 1 89 ? 2.639 22.809 12.345 1.00 13.39 103 ASP A O 1
ATOM 670 N N . ASP A 1 90 ? 3.002 22.596 14.526 1.00 10.61 104 ASP A N 1
ATOM 671 C CA . ASP A 1 90 ? 4.460 22.274 14.397 1.00 10.90 104 ASP A CA 1
ATOM 672 C C . ASP A 1 90 ? 4.708 20.817 14.006 1.00 11.55 104 ASP A C 1
ATOM 673 O O . ASP A 1 90 ? 5.819 20.480 13.573 1.00 11.65 104 ASP A O 1
ATOM 678 N N . THR A 1 91 ? 3.718 19.943 14.090 1.00 10.45 105 THR A N 1
ATOM 679 C CA . THR A 1 91 ? 3.879 18.540 13.636 1.00 10.58 105 THR A CA 1
ATOM 680 C C . THR A 1 91 ? 4.318 18.556 12.201 1.00 10.37 105 THR A C 1
ATOM 681 O O . THR A 1 91 ? 3.726 19.243 11.415 1.00 14.56 105 THR A O 1
ATOM 685 N N . GLY A 1 92 ? 5.291 17.752 11.903 1.00 10.31 106 GLY A N 1
ATOM 686 C CA . GLY A 1 92 ? 5.745 17.687 10.506 1.00 12.04 106 GLY A CA 1
ATOM 687 C C . GLY A 1 92 ? 7.039 16.889 10.422 1.00 10.97 106 GLY A C 1
ATOM 688 O O . GLY A 1 92 ? 7.565 16.309 11.361 1.00 10.40 106 GLY A O 1
ATOM 689 N N . SER A 1 93 ? 7.537 16.928 9.200 1.00 9.90 107 SER A N 1
ATOM 690 C CA . SER A 1 93 ? 8.787 16.257 8.750 1.00 10.80 107 SER A CA 1
ATOM 691 C C . SER A 1 93 ? 9.802 17.363 8.482 1.00 10.81 107 SER A C 1
ATOM 692 O O . SER A 1 93 ? 9.532 18.293 7.749 1.00 10.85 107 SER A O 1
ATOM 695 N N . TYR A 1 94 ? 10.919 17.267 9.188 1.00 9.37 108 TYR A N 1
ATOM 696 C CA . TYR A 1 94 ? 11.999 18.268 9.186 1.00 9.19 108 TYR A CA 1
ATOM 697 C C . TYR A 1 94 ? 13.337 17.656 8.860 1.00 8.77 108 TYR A C 1
ATOM 698 O O . TYR A 1 94 ? 13.532 16.435 8.912 1.00 10.09 108 TYR A O 1
ATOM 707 N N . LYS A 1 95 ? 14.315 18.548 8.607 1.00 8.82 109 LYS A N 1
ATOM 708 C CA . LYS A 1 95 ? 15.699 18.136 8.514 1.00 9.54 109 LYS A CA 1
ATOM 709 C C . LYS A 1 95 ? 16.605 19.088 9.307 1.00 9.68 109 LYS A C 1
ATOM 710 O O . LYS A 1 95 ? 16.324 20.287 9.293 1.00 9.56 109 LYS A O 1
ATOM 716 N N . CYS A 1 96 ? 17.582 18.539 9.976 1.00 10.31 110 CYS A N 1
ATOM 717 C CA . CYS A 1 96 ? 18.717 19.361 10.409 1.00 9.88 110 CYS A CA 1
ATOM 718 C C . CYS A 1 96 ? 19.866 19.077 9.459 1.00 10.86 110 CYS A C 1
ATOM 719 O O . CYS A 1 96 ? 20.018 17.927 9.028 1.00 11.16 110 CYS A O 1
ATOM 722 N N . GLY A 1 97 ? 20.664 20.054 9.090 1.00 9.41 111 GLY A N 1
ATOM 723 C CA . GLY A 1 97 ? 21.712 19.844 8.186 1.00 10.13 111 GLY A CA 1
ATOM 724 C C . GLY A 1 97 ? 22.782 20.877 8.155 1.00 10.35 111 GLY A C 1
ATOM 725 O O . GLY A 1 97 ? 22.734 21.927 8.816 1.00 9.38 111 GLY A O 1
ATOM 726 N N . LEU A 1 98 ? 23.768 20.580 7.273 1.00 11.01 112 LEU A N 1
ATOM 727 C CA . LEU A 1 98 ? 24.931 21.425 7.021 1.00 11.84 112 LEU A CA 1
ATOM 728 C C . LEU A 1 98 ? 24.950 21.804 5.534 1.00 11.79 112 LEU A C 1
ATOM 729 O O . LEU A 1 98 ? 24.737 20.960 4.668 1.00 13.29 112 LEU A O 1
ATOM 734 N N . GLY A 1 99 ? 25.319 23.074 5.290 1.00 13.04 113 GLY A N 1
ATOM 735 C CA . GLY A 1 99 ? 25.452 23.569 3.911 1.00 16.55 113 GLY A CA 1
ATOM 736 C C . GLY A 1 99 ? 24.159 24.247 3.530 1.00 18.85 113 GLY A C 1
ATOM 737 O O . GLY A 1 99 ? 23.689 25.064 4.187 1.00 19.02 113 GLY A O 1
ATOM 738 N N . THR A 1 100 ? 23.638 23.807 2.377 1.00 36.66 114 THR A N 1
ATOM 739 C CA . THR A 1 100 ? 22.418 24.342 1.736 1.00 47.35 114 THR A CA 1
ATOM 740 C C . THR A 1 100 ? 21.130 23.602 2.101 1.00 46.29 114 THR A C 1
ATOM 741 O O . THR A 1 100 ? 21.034 22.423 1.825 1.00 46.88 114 THR A O 1
ATOM 745 N N . GLY A 1 104 ? 22.596 18.107 0.259 1.00 53.04 118 GLY A N 1
ATOM 746 C CA . GLY A 1 104 ? 23.802 18.235 1.147 1.00 55.54 118 GLY A CA 1
ATOM 747 C C . GLY A 1 104 ? 23.697 17.415 2.437 1.00 47.85 118 GLY A C 1
ATOM 748 O O . GLY A 1 104 ? 22.806 16.51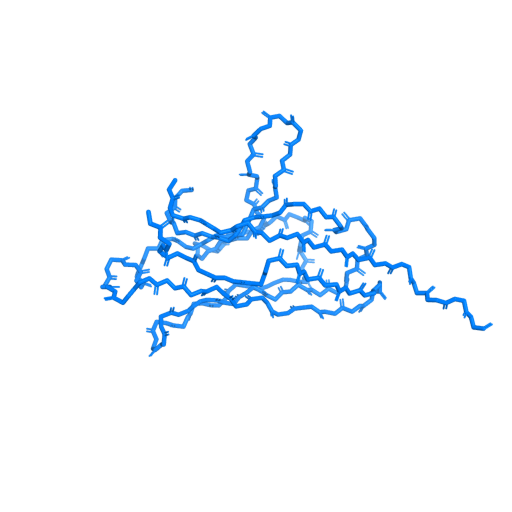2 2.495 1.00 54.74 118 GLY A O 1
ATOM 749 N N . LEU A 1 105 ? 24.508 17.703 3.494 1.00 34.13 119 LEU A N 1
ATOM 750 C CA . LEU A 1 105 ? 24.472 16.769 4.564 1.00 23.79 119 LEU A CA 1
ATOM 751 C C . LEU A 1 105 ? 23.278 17.035 5.502 1.00 17.84 119 LEU A C 1
ATOM 752 O O . LEU A 1 105 ? 23.195 18.081 6.031 1.00 15.63 119 LEU A O 1
ATOM 757 N N . SER A 1 106 ? 22.378 16.049 5.621 1.00 13.42 120 SER A N 1
ATOM 758 C CA . SER A 1 106 ? 21.212 16.238 6.489 1.00 13.29 120 SER A CA 1
ATOM 759 C C . SER A 1 106 ? 20.689 14.984 7.111 1.00 13.15 120 SER A C 1
ATOM 760 O O . SER A 1 106 ? 21.126 13.867 6.760 1.00 13.67 120 SER A O 1
ATOM 763 N N . PHE A 1 107 ? 19.856 15.170 8.156 1.00 10.86 121 PHE A N 1
ATOM 764 C CA . PHE A 1 107 ? 19.242 14.135 8.927 1.00 10.94 121 PHE A CA 1
ATOM 765 C C . PHE A 1 107 ? 17.774 14.437 9.101 1.00 10.21 121 PHE A C 1
ATOM 766 O O . PHE A 1 107 ? 17.434 15.588 9.420 1.00 11.06 121 PHE A O 1
ATOM 774 N N . ASP A 1 108 ? 16.904 13.446 8.884 1.00 11.30 122 ASP A N 1
ATOM 775 C CA . ASP A 1 108 ? 15.419 13.621 8.930 1.00 9.99 122 ASP A CA 1
ATOM 776 C C . ASP A 1 108 ? 14.946 13.432 10.379 1.00 9.69 122 ASP A C 1
ATOM 777 O O . ASP A 1 108 ? 15.209 12.407 11.008 1.00 11.02 122 ASP A O 1
ATOM 782 N N . VAL A 1 109 ? 14.160 14.405 10.820 1.00 9.48 123 VAL A N 1
ATOM 783 C CA . VAL A 1 109 ? 13.544 14.429 12.140 1.00 9.69 123 VAL A CA 1
ATOM 784 C C . VAL A 1 109 ? 12.028 14.505 11.968 1.00 10.57 123 VAL A C 1
ATOM 785 O O . VAL A 1 109 ? 11.517 15.446 11.299 1.00 12.06 123 VAL A O 1
ATOM 789 N N . SER A 1 110 ? 11.262 13.595 12.571 1.00 10.65 124 SER A N 1
ATOM 790 C CA . SER A 1 110 ? 9.836 13.679 12.565 1.00 11.01 124 SER A CA 1
ATOM 791 C C . SER A 1 110 ? 9.417 14.283 13.912 1.00 12.22 124 SER A C 1
ATOM 792 O O . SER A 1 110 ? 9.778 13.811 14.994 1.00 14.75 124 SER A O 1
ATOM 795 N N . LEU A 1 111 ? 8.721 15.430 13.846 1.00 10.61 125 LEU A N 1
ATOM 796 C CA . LEU A 1 111 ? 8.294 16.090 15.079 1.00 11.44 125 LEU A CA 1
ATOM 797 C C . LEU A 1 111 ? 6.777 15.868 15.198 1.00 11.23 125 LEU A C 1
ATOM 798 O O . LEU A 1 111 ? 6.026 16.235 14.284 1.00 11.53 125 LEU A O 1
ATOM 803 N N . GLU A 1 112 ? 6.346 15.323 16.324 1.00 11.84 126 GLU A N 1
ATOM 804 C CA . GLU A 1 112 ? 4.938 15.135 16.598 1.00 14.13 126 GLU A CA 1
ATOM 805 C C . GLU A 1 112 ? 4.585 15.970 17.810 1.00 13.65 126 GLU A C 1
ATOM 806 O O . GLU A 1 112 ? 5.142 15.744 18.890 1.00 17.15 126 GLU A O 1
ATOM 812 N N . VAL A 1 113 ? 3.669 16.879 17.666 1.00 12.26 127 VAL A N 1
ATOM 813 C CA . VAL A 1 113 ? 3.197 17.663 18.789 1.00 12.44 127 VAL A CA 1
ATOM 814 C C . VAL A 1 113 ? 1.698 17.306 18.995 1.00 11.78 127 VAL A C 1
ATOM 815 O O . VAL A 1 113 ? 0.866 17.644 18.186 1.00 13.75 127 VAL A O 1
ATOM 819 N N . SER A 1 114 ? 1.441 16.644 20.114 1.00 13.89 128 SER A N 1
ATOM 820 C CA . SER A 1 114 ? 0.079 16.204 20.374 1.00 14.21 128 SER A CA 1
ATOM 821 C C . SER A 1 114 ? -0.676 17.162 21.287 1.00 13.04 128 SER A C 1
ATOM 822 O O . SER A 1 114 ? -0.116 18.073 21.941 1.00 12.88 128 SER A O 1
ATOM 825 N N . GLN A 1 115 ? -2.001 17.025 21.268 1.00 12.13 129 GLN A N 1
ATOM 826 C CA . GLN A 1 115 ? -2.868 17.852 22.058 1.00 12.94 129 GLN A CA 1
ATOM 827 C C . GLN A 1 115 ? -2.533 17.571 23.534 1.00 14.42 129 GLN A C 1
ATOM 828 O O . GLN A 1 115 ? -2.085 16.516 23.940 1.00 15.65 129 GLN A O 1
ATOM 834 N N . VAL A 1 116 ? -2.802 18.614 24.314 1.00 16.79 130 VAL A N 1
ATOM 835 C CA . VAL A 1 116 ? -2.728 18.490 25.760 1.00 17.54 130 VAL A CA 1
ATOM 836 C C . VAL A 1 116 ? -3.903 17.557 26.151 1.00 18.96 130 VAL A C 1
ATOM 837 O O . VAL A 1 116 ? -5.044 17.764 25.702 1.00 20.08 130 VAL A O 1
ATOM 841 N N . PRO A 1 117 ? -3.571 16.531 26.915 1.00 20.39 131 PRO A N 1
ATOM 842 C CA . PRO A 1 117 ? -4.617 15.612 27.294 1.00 22.29 131 PRO A CA 1
ATOM 843 C C . PRO A 1 117 ? -5.710 16.301 28.145 1.00 25.37 131 PRO A C 1
ATOM 844 O O . PRO A 1 117 ? -5.427 17.261 28.894 1.00 26.76 131 PRO A O 1
ATOM 848 N N . GLU A 1 118 ? -6.948 15.821 27.998 1.00 24.97 132 GLU A N 1
ATOM 849 C CA . GLU A 1 118 ? -8.083 16.411 28.711 1.00 26.09 132 GLU A CA 1
ATOM 850 C C . GLU A 1 118 ? -7.810 16.006 30.183 1.00 28.95 132 GLU A C 1
ATOM 851 O O . GLU A 1 118 ? -7.201 14.971 30.474 1.00 31.15 132 GLU A O 1
ATOM 857 N N . LEU A 1 119 ? -8.271 16.843 31.099 1.00 34.56 133 LEU A N 1
ATOM 858 C CA . LEU A 1 119 ? -8.096 16.475 32.514 1.00 35.75 133 LEU A CA 1
ATOM 859 C C . LEU A 1 119 ? -9.140 15.425 32.983 1.00 35.75 133 LEU A C 1
ATOM 860 O O . LEU A 1 119 ? -10.337 15.659 32.774 1.00 38.68 133 LEU A O 1
#

Radius of gyration: 13.92 Å; Cα contacts (8 Å, |Δi|>4): 268; chains: 1; bounding box: 45×28×36 Å